Protein AF-A0A6B2XTB5-F1 (afdb_monomer)

Mean predicted aligned error: 9.26 Å

Foldseek 3Di:
DDPQ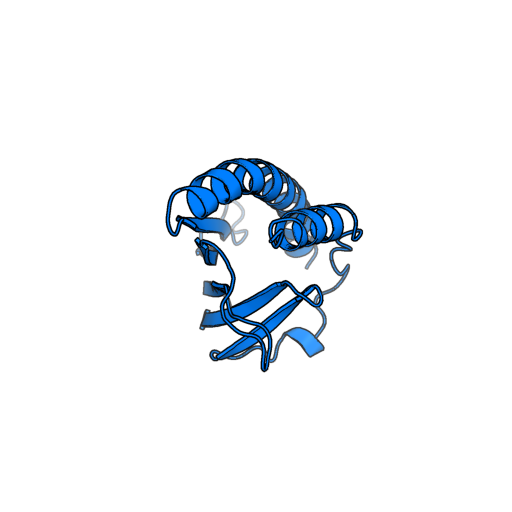VPLVVVLVCLVVPPPPDPPDDDPVCVPDDQQDWDPSDPQFIWGFNDDDPQAKTKTWTDGDPPGDPPQQKIKMKMWGKAWDPADPVRHTDIDIDIDMDIGGHPPSRVVSCVVNVVSVVVVVVVVVVVVVVSVVVD

Radius of gyration: 16.92 Å; Cα contacts (8 Å, |Δi|>4): 164; chains: 1; bounding box: 41×27×57 Å

Secondary structure (DSSP, 8-state):
----SHHHHHHHHHHHS-----SS--GGGTS--TT-EEEEETTEEEEEEEEETTTEEEEEEEPPTT-----SEEEEEEEEEEEEPPPTT---EEEEEEEEEEEE-HHHHHHHHHHHHHHHHHHHHHHHHHHHHHHTT-

Nearest PDB structures (foldseek):
  8ow1-assembly1_P  TM=4.950E-01  e=3.000E-01  Saccharomyces cerevisiae
  6yfe-assembly1_AB  TM=3.148E-01  e=5.911E-02  Beihai levi-like virus 19
  6yfl-assembly1_AA  TM=3.946E-01  e=1.271E+00  Leviviridae sp.
  6yft-assembly1_AA  TM=3.122E-01  e=4.572E-01  Wenzhou levi-like virus 1
  6yfl-assembly1_AB  TM=2.848E-01  e=4.572E-01  Leviviridae sp.

pLDDT: mean 74.67, std 16.77, range [31.69, 92.62]

Structure (mmCIF, N/CA/C/O backbone):
data_AF-A0A6B2XTB5-F1
#
_entry.id   AF-A0A6B2XTB5-F1
#
loop_
_atom_site.group_PDB
_atom_site.id
_atom_site.type_symbol
_atom_site.label_atom_id
_atom_site.label_alt_id
_atom_site.label_comp_id
_atom_site.label_asym_id
_atom_site.label_entity_id
_atom_site.label_seq_id
_atom_site.pdbx_PDB_ins_code
_atom_site.Cartn_x
_atom_site.Cartn_y
_atom_site.Cartn_z
_atom_site.occupancy
_atom_site.B_iso_or_equiv
_atom_site.auth_seq_id
_atom_site.auth_comp_id
_atom_site.auth_asym_id
_atom_site.auth_atom_id
_atom_site.pdbx_PDB_model_num
ATOM 1 N N . GLY A 1 1 ? 16.720 2.930 -29.490 1.00 37.62 1 GLY A N 1
ATOM 2 C CA . GLY A 1 1 ? 17.103 3.791 -28.355 1.00 37.62 1 GLY A CA 1
ATOM 3 C C . GLY A 1 1 ? 15.906 4.613 -27.923 1.00 37.62 1 GLY A C 1
ATOM 4 O O . GLY A 1 1 ? 15.138 4.979 -28.799 1.00 37.62 1 GLY A O 1
ATOM 5 N N . ARG A 1 2 ? 15.821 4.917 -26.615 1.00 36.62 2 ARG A N 1
ATOM 6 C CA . ARG A 1 2 ? 14.814 5.744 -25.902 1.00 36.62 2 ARG A CA 1
ATOM 7 C C . ARG A 1 2 ? 13.549 5.003 -25.431 1.00 36.62 2 ARG A C 1
ATOM 9 O O . ARG A 1 2 ? 12.517 5.054 -26.077 1.00 36.62 2 ARG A O 1
ATOM 16 N N . GLY A 1 3 ? 13.651 4.355 -24.267 1.00 31.69 3 GLY A N 1
ATOM 17 C CA . GLY A 1 3 ? 12.539 3.749 -23.513 1.00 31.69 3 GLY A CA 1
ATOM 18 C C . GLY A 1 3 ? 12.488 4.246 -22.062 1.00 31.69 3 GLY A C 1
ATOM 19 O O . GLY A 1 3 ? 12.349 3.446 -21.149 1.00 31.69 3 GLY A O 1
ATOM 20 N N . GLY A 1 4 ? 12.706 5.549 -21.849 1.00 35.41 4 GLY A N 1
ATOM 21 C CA . GLY A 1 4 ? 12.815 6.156 -20.513 1.00 35.41 4 GLY A CA 1
ATOM 22 C C . GLY A 1 4 ? 11.640 7.043 -20.087 1.00 35.41 4 GLY A C 1
ATOM 23 O O . GLY A 1 4 ? 11.701 7.598 -18.999 1.00 35.41 4 GLY A O 1
ATOM 24 N N . PHE A 1 5 ? 10.604 7.199 -20.921 1.00 39.47 5 PHE A N 1
ATOM 25 C CA . PHE A 1 5 ? 9.528 8.179 -20.687 1.00 39.47 5 PHE A CA 1
ATOM 26 C C . PHE A 1 5 ? 8.239 7.589 -20.094 1.00 39.47 5 PHE A C 1
ATOM 28 O O . PHE A 1 5 ? 7.542 8.280 -19.366 1.00 39.47 5 PHE A O 1
ATOM 35 N N . TYR A 1 6 ? 7.978 6.291 -20.270 1.00 45.62 6 TYR A N 1
ATOM 36 C CA . TYR A 1 6 ? 6.711 5.689 -19.831 1.00 45.62 6 TYR A CA 1
ATOM 37 C C . TYR A 1 6 ? 6.500 5.682 -18.305 1.00 45.62 6 TYR A C 1
ATOM 39 O O . TYR A 1 6 ? 5.369 5.781 -17.842 1.00 45.62 6 TYR A O 1
ATOM 47 N N . SER A 1 7 ? 7.569 5.582 -17.505 1.00 49.22 7 SER A N 1
ATOM 48 C CA . SER A 1 7 ? 7.444 5.510 -16.039 1.00 49.22 7 SER A CA 1
ATOM 49 C C . SER A 1 7 ? 7.155 6.862 -15.382 1.00 49.22 7 SER A C 1
ATOM 51 O O . SER A 1 7 ? 6.545 6.894 -14.317 1.00 49.22 7 SER A O 1
ATOM 53 N N . TYR A 1 8 ? 7.604 7.963 -15.994 1.00 47.38 8 TYR A N 1
ATOM 54 C CA . TYR A 1 8 ? 7.282 9.310 -15.518 1.00 47.38 8 TYR A CA 1
ATOM 55 C C . TYR A 1 8 ? 5.864 9.700 -15.925 1.00 47.38 8 TYR A C 1
ATOM 57 O O . TYR A 1 8 ? 5.139 10.201 -15.075 1.00 47.38 8 TYR A O 1
ATOM 65 N N . ASP A 1 9 ? 5.436 9.362 -17.145 1.00 52.50 9 ASP A N 1
ATOM 66 C CA . ASP A 1 9 ? 4.060 9.603 -17.598 1.00 52.50 9 ASP A CA 1
ATOM 67 C C . ASP A 1 9 ? 3.038 8.860 -16.722 1.00 52.50 9 ASP A C 1
ATOM 69 O O . ASP A 1 9 ? 2.000 9.413 -16.387 1.00 52.50 9 ASP A O 1
ATOM 73 N N . ALA A 1 10 ? 3.334 7.632 -16.274 1.00 55.03 10 ALA A N 1
ATOM 74 C CA . ALA A 1 10 ? 2.468 6.910 -15.336 1.00 55.03 10 ALA A CA 1
ATOM 75 C C . ALA A 1 10 ? 2.395 7.586 -13.953 1.00 55.03 10 ALA A C 1
ATOM 77 O O . ALA A 1 10 ? 1.336 7.593 -13.330 1.00 55.03 10 ALA A O 1
ATOM 78 N N . LEU A 1 11 ? 3.499 8.173 -13.474 1.00 53.34 11 LEU A N 1
ATOM 79 C CA . LEU A 1 11 ? 3.520 8.931 -12.221 1.00 53.34 11 LEU A CA 1
ATOM 80 C C . LEU A 1 11 ? 2.754 10.253 -12.363 1.00 53.34 11 LEU A C 1
ATOM 82 O O . LEU A 1 11 ? 1.961 10.589 -11.491 1.00 53.34 11 LEU A O 1
ATOM 86 N N . GLU A 1 12 ? 2.964 10.983 -13.460 1.00 52.56 12 GLU A N 1
ATOM 87 C CA . GLU A 1 12 ? 2.227 12.209 -13.776 1.00 52.56 12 GLU A CA 1
ATOM 88 C C . GLU A 1 12 ? 0.741 11.926 -13.983 1.00 52.56 12 GLU A C 1
ATOM 90 O O . GLU A 1 12 ? -0.084 12.684 -13.485 1.00 52.56 12 GLU A O 1
ATOM 95 N N . ASN A 1 13 ? 0.386 10.804 -14.613 1.00 52.44 13 ASN A N 1
ATOM 96 C CA . ASN A 1 13 ? -0.993 10.347 -14.708 1.00 52.44 13 ASN A CA 1
ATOM 97 C C . ASN A 1 13 ? -1.540 9.946 -13.340 1.00 52.44 13 ASN A C 1
ATOM 99 O O . ASN A 1 13 ? -2.660 10.304 -13.050 1.00 52.44 13 ASN A O 1
ATOM 103 N N . LEU A 1 14 ? -0.799 9.288 -12.448 1.00 51.41 14 LEU A N 1
ATOM 104 C CA . LEU A 1 14 ? -1.304 8.978 -11.100 1.00 51.41 14 LEU A CA 1
ATOM 105 C C . LEU A 1 14 ? -1.498 10.243 -10.237 1.00 51.41 14 LEU A C 1
ATOM 107 O O . LEU A 1 14 ? -2.397 10.300 -9.404 1.00 51.41 14 LEU A O 1
ATOM 111 N N . VAL A 1 15 ? -0.657 11.261 -10.440 1.00 49.41 15 VAL A N 1
ATOM 112 C CA . VAL A 1 15 ? -0.748 12.575 -9.778 1.00 49.41 15 VAL A CA 1
ATOM 113 C C . VAL A 1 15 ? -1.832 13.459 -10.413 1.00 49.41 15 VAL A C 1
ATOM 115 O O . VAL A 1 15 ? -2.432 14.282 -9.721 1.00 49.41 15 VAL A O 1
ATOM 118 N N . GLY A 1 16 ? -2.070 13.307 -11.719 1.00 43.81 16 GLY A N 1
ATOM 119 C CA . GLY A 1 16 ? -3.019 14.080 -12.528 1.00 43.81 16 GLY A CA 1
ATOM 120 C C . GLY A 1 16 ? -4.404 13.441 -12.676 1.00 43.81 16 GLY A C 1
ATOM 121 O O . GLY A 1 16 ? -5.381 14.149 -12.917 1.00 43.81 16 GLY A O 1
ATOM 122 N N . LEU A 1 17 ? -4.515 12.126 -12.485 1.00 44.34 17 LEU A N 1
ATOM 123 C CA . LEU A 1 17 ? -5.764 11.415 -12.259 1.00 44.34 17 LEU A CA 1
ATOM 124 C C . LEU A 1 17 ? -6.196 11.808 -10.857 1.00 44.34 17 LEU A C 1
ATOM 126 O O . LEU A 1 17 ? -5.685 11.287 -9.875 1.00 44.34 17 LEU A O 1
ATOM 130 N N . ASP A 1 18 ? -7.091 12.790 -10.803 1.00 40.88 18 ASP A N 1
ATOM 131 C CA . ASP A 1 18 ? -7.951 13.145 -9.679 1.00 40.88 18 ASP A CA 1
ATOM 132 C C . ASP A 1 18 ? -8.308 11.876 -8.887 1.00 40.88 18 ASP A C 1
ATOM 134 O O . ASP A 1 18 ? -9.271 11.189 -9.234 1.00 40.88 18 ASP A O 1
ATOM 138 N N . ILE A 1 19 ? -7.480 11.503 -7.893 1.00 44.72 19 ILE A N 1
ATOM 139 C CA . ILE A 1 19 ? -7.694 10.322 -7.053 1.00 44.72 19 ILE A CA 1
ATOM 140 C C . ILE A 1 19 ? -8.933 10.642 -6.235 1.00 44.72 19 ILE A C 1
ATOM 142 O O . ILE A 1 19 ? -8.872 11.156 -5.113 1.00 44.72 19 ILE A O 1
ATOM 146 N N . ARG A 1 20 ? -10.086 10.373 -6.838 1.00 40.00 20 ARG A N 1
ATOM 147 C CA . ARG A 1 20 ? -11.376 10.474 -6.196 1.00 40.00 20 ARG A CA 1
ATOM 148 C C . ARG A 1 20 ? -11.438 9.322 -5.230 1.00 40.00 20 ARG A C 1
ATOM 150 O O . ARG A 1 20 ? -11.716 8.185 -5.595 1.00 40.00 20 ARG A O 1
ATOM 157 N N . SER A 1 21 ? -11.114 9.635 -3.981 1.00 45.00 21 SER A N 1
ATOM 158 C CA . SER A 1 21 ? -11.470 8.764 -2.874 1.00 45.00 21 SER A CA 1
ATOM 159 C C . SER A 1 21 ? -12.958 8.454 -3.002 1.00 45.00 21 SER A C 1
ATOM 161 O O . SER A 1 21 ? -13.758 9.387 -3.027 1.00 45.00 21 SER A O 1
ATOM 163 N N . ALA A 1 22 ? -13.316 7.175 -3.112 1.00 42.91 22 ALA A N 1
ATOM 164 C CA . ALA A 1 22 ? -14.712 6.771 -3.083 1.00 42.91 22 ALA A CA 1
ATOM 165 C C . ALA A 1 22 ? -15.352 7.302 -1.789 1.00 42.91 22 ALA A C 1
ATOM 167 O O . ALA A 1 22 ? -14.776 7.193 -0.702 1.00 42.91 22 ALA A O 1
ATOM 168 N N . ASP A 1 23 ? -16.515 7.939 -1.914 1.00 44.84 23 ASP A N 1
ATOM 169 C CA . ASP A 1 23 ? -17.204 8.566 -0.782 1.00 44.84 23 ASP A CA 1
ATOM 170 C C . ASP A 1 23 ? -17.993 7.566 0.074 1.00 44.84 23 ASP A C 1
ATOM 172 O O . ASP A 1 23 ? -18.478 7.931 1.143 1.00 44.84 23 ASP A O 1
ATOM 176 N N . ALA A 1 24 ? -18.055 6.305 -0.356 1.00 45.75 24 ALA A N 1
ATOM 177 C CA . ALA A 1 24 ? -18.636 5.187 0.371 1.00 45.75 24 ALA A CA 1
ATOM 178 C C . ALA A 1 24 ? -17.781 3.926 0.181 1.00 45.75 24 ALA A C 1
ATOM 180 O O . ALA A 1 24 ? -17.087 3.784 -0.831 1.00 45.75 24 ALA A O 1
ATOM 181 N N . ILE A 1 25 ? -17.850 3.006 1.146 1.00 58.00 25 ILE A N 1
ATOM 182 C CA . ILE A 1 25 ? -17.345 1.643 0.969 1.00 58.00 25 ILE A CA 1
ATOM 183 C C . ILE A 1 25 ? -18.185 1.000 -0.135 1.00 58.00 25 ILE A C 1
ATOM 185 O O . ILE A 1 25 ? -19.385 0.800 0.034 1.00 58.00 25 ILE A O 1
ATOM 189 N N . GLU A 1 26 ? -17.580 0.708 -1.286 1.00 55.44 26 GLU A N 1
ATOM 190 C CA . GLU A 1 26 ? -18.317 0.015 -2.337 1.00 55.44 26 GLU A CA 1
ATOM 191 C C . GLU A 1 26 ? -18.220 -1.497 -2.143 1.00 55.44 26 GLU A C 1
ATOM 193 O O . GLU A 1 26 ? -17.126 -2.065 -2.174 1.00 55.44 26 GLU A O 1
ATOM 198 N N . GLU A 1 27 ? -19.377 -2.147 -2.003 1.00 53.25 27 GLU A N 1
ATOM 199 C CA . GLU A 1 27 ? -19.507 -3.600 -1.819 1.00 53.25 27 GLU A CA 1
ATOM 200 C C . GLU A 1 27 ? -18.777 -4.396 -2.909 1.00 53.25 27 GLU A C 1
ATOM 202 O O . GLU A 1 27 ? -18.171 -5.424 -2.629 1.00 53.25 27 GLU A O 1
ATOM 207 N N . ARG A 1 28 ? -18.724 -3.868 -4.140 1.00 48.66 28 ARG A N 1
ATOM 208 C CA . ARG A 1 28 ? -18.005 -4.491 -5.265 1.00 48.66 28 ARG A CA 1
ATOM 209 C C . ARG A 1 28 ? -16.497 -4.658 -5.044 1.00 48.66 28 ARG A C 1
ATOM 211 O O . ARG A 1 28 ? -15.880 -5.456 -5.736 1.00 48.66 28 ARG A O 1
ATOM 218 N N . TRP A 1 29 ? -15.907 -3.896 -4.122 1.00 63.47 29 TRP A N 1
ATOM 219 C CA . TRP A 1 29 ? -14.490 -3.990 -3.761 1.00 63.47 29 TRP A CA 1
ATOM 220 C C . TRP A 1 29 ? -14.265 -4.772 -2.457 1.00 63.47 29 TRP A C 1
ATOM 222 O O . TRP A 1 29 ? -13.126 -4.874 -2.008 1.00 63.47 29 TRP A O 1
ATOM 232 N N . GLN A 1 30 ? -15.328 -5.293 -1.828 1.00 68.12 30 GLN A N 1
ATOM 233 C CA . GLN A 1 30 ? -15.243 -6.039 -0.566 1.00 68.12 30 GLN A CA 1
ATOM 234 C C . GLN A 1 30 ? -14.914 -7.527 -0.760 1.00 68.12 30 GLN A C 1
ATOM 236 O O . GLN A 1 30 ? -14.367 -8.135 0.154 1.00 68.12 30 GLN A O 1
ATOM 241 N N . ASP A 1 31 ? -15.153 -8.089 -1.948 1.00 75.19 31 ASP A N 1
ATOM 242 C CA . ASP A 1 31 ? -14.815 -9.483 -2.296 1.00 75.19 31 ASP A CA 1
ATOM 243 C C . ASP A 1 31 ? -13.358 -9.653 -2.771 1.00 75.19 31 ASP A C 1
ATOM 245 O O . ASP A 1 31 ? -13.049 -10.504 -3.602 1.00 75.19 31 ASP A O 1
ATOM 249 N N . LEU A 1 32 ? -12.444 -8.826 -2.260 1.00 83.38 32 LEU A N 1
ATOM 250 C CA . LEU A 1 32 ? -11.027 -8.919 -2.594 1.00 83.38 32 LEU A CA 1
ATOM 251 C C . LEU A 1 32 ? -10.422 -10.196 -1.990 1.00 83.38 32 LEU A C 1
ATOM 253 O O . LEU A 1 32 ? -10.635 -10.493 -0.815 1.00 83.38 32 LEU A O 1
ATOM 257 N N . ALA A 1 33 ? -9.624 -10.923 -2.766 1.00 86.44 33 ALA A N 1
ATOM 258 C CA . ALA A 1 33 ? -8.929 -12.131 -2.340 1.00 86.44 33 ALA A CA 1
ATOM 259 C C . ALA A 1 33 ? -7.416 -12.054 -2.591 1.00 86.44 33 ALA A C 1
ATOM 261 O O . ALA A 1 33 ? -6.910 -11.271 -3.396 1.00 86.44 33 ALA A O 1
ATOM 262 N N . VAL A 1 34 ? -6.660 -12.902 -1.887 1.00 89.75 34 VAL A N 1
ATOM 263 C CA . VAL A 1 34 ? -5.224 -13.069 -2.150 1.00 89.75 34 VAL A CA 1
ATOM 264 C C . VAL A 1 34 ? -5.024 -13.586 -3.574 1.00 89.75 34 VAL A C 1
ATOM 266 O O . VAL A 1 34 ? -5.600 -14.599 -3.960 1.00 89.75 34 VAL A O 1
ATOM 269 N N . GLY A 1 35 ? -4.159 -12.910 -4.330 1.00 86.88 35 GLY A N 1
ATOM 270 C CA . GLY A 1 35 ? -3.900 -13.178 -5.742 1.00 86.88 35 GLY A CA 1
ATOM 271 C C . GLY A 1 35 ? -4.615 -12.229 -6.704 1.00 86.88 35 GLY A C 1
ATOM 272 O O . GLY A 1 35 ? -4.194 -12.159 -7.860 1.00 86.88 35 GLY A O 1
ATOM 273 N N . ASP A 1 36 ? -5.611 -11.473 -6.238 1.00 87.38 36 ASP A N 1
ATOM 274 C CA . ASP A 1 36 ? -6.353 -10.537 -7.082 1.00 87.38 36 ASP A CA 1
ATOM 275 C C . ASP A 1 36 ? -5.514 -9.329 -7.494 1.00 87.38 36 ASP A C 1
ATOM 277 O O . ASP A 1 36 ? -4.591 -8.905 -6.790 1.00 87.38 36 ASP A O 1
ATOM 281 N N . ASP A 1 37 ? -5.869 -8.754 -8.641 1.00 86.31 37 ASP A N 1
ATOM 282 C CA . ASP A 1 37 ? -5.245 -7.554 -9.182 1.00 86.31 37 ASP A CA 1
ATOM 283 C C . ASP A 1 37 ? -6.071 -6.307 -8.848 1.00 86.31 37 ASP A C 1
ATOM 285 O O . ASP A 1 37 ? -7.245 -6.181 -9.190 1.00 86.31 37 ASP A O 1
ATOM 289 N N . VAL A 1 38 ? -5.413 -5.349 -8.207 1.00 80.62 38 VAL A N 1
ATOM 290 C CA . VAL A 1 38 ? -5.904 -4.009 -7.907 1.00 80.62 38 VAL A CA 1
ATOM 291 C C . VAL A 1 38 ? -5.284 -3.043 -8.911 1.00 80.62 38 VAL A C 1
ATOM 293 O O . VAL A 1 38 ? -4.074 -2.807 -8.922 1.00 80.62 38 VAL A O 1
ATOM 296 N N . HIS A 1 39 ? -6.125 -2.473 -9.765 1.00 75.94 39 HIS A N 1
ATOM 297 C CA . HIS A 1 39 ? -5.711 -1.528 -10.794 1.00 75.94 39 HIS A CA 1
ATOM 298 C C . HIS A 1 39 ? -5.776 -0.100 -10.243 1.00 75.94 39 HIS A C 1
ATOM 300 O O . HIS A 1 39 ? -6.860 0.431 -10.022 1.00 75.94 39 HIS A O 1
ATOM 306 N N . LEU A 1 40 ? -4.617 0.526 -10.021 1.00 66.88 40 LEU A N 1
ATOM 307 C CA . LEU A 1 40 ? -4.538 1.954 -9.682 1.00 66.88 40 LEU A CA 1
ATOM 308 C C . LEU A 1 40 ? -4.637 2.835 -10.936 1.00 66.88 40 LEU A C 1
ATOM 310 O O . LEU A 1 40 ? -5.169 3.938 -10.881 1.00 66.88 40 LEU A O 1
ATOM 314 N N . ALA A 1 41 ? -4.114 2.330 -12.054 1.00 64.12 41 ALA A N 1
ATOM 315 C CA . ALA A 1 41 ? -4.206 2.889 -13.401 1.00 64.12 41 ALA A CA 1
ATOM 316 C C . ALA A 1 41 ? -3.978 1.761 -14.428 1.00 64.12 41 ALA A C 1
ATOM 318 O O . ALA A 1 41 ? -3.547 0.665 -14.053 1.00 64.12 41 ALA A O 1
ATOM 319 N N . ASP A 1 42 ? -4.200 2.025 -15.718 1.00 56.78 42 ASP A N 1
ATOM 320 C CA . ASP A 1 42 ? -4.025 1.043 -16.807 1.00 56.78 42 ASP A CA 1
ATOM 321 C C . ASP A 1 42 ? -2.609 0.423 -16.858 1.00 56.78 42 ASP A C 1
ATOM 323 O O . ASP A 1 42 ? -2.409 -0.717 -17.306 1.00 56.78 42 ASP A O 1
ATOM 327 N N . GLU A 1 43 ? -1.600 1.153 -16.379 1.00 59.44 43 GLU A N 1
ATOM 328 C CA . GLU A 1 43 ? -0.212 0.694 -16.274 1.00 59.44 43 GLU A CA 1
ATOM 329 C C . GLU A 1 43 ? 0.246 0.361 -14.847 1.00 59.44 43 GLU A C 1
ATOM 331 O O . GLU A 1 43 ? 1.333 -0.197 -14.681 1.00 59.44 43 GLU A O 1
ATOM 336 N N . ALA A 1 44 ? -0.559 0.656 -13.823 1.00 68.00 44 ALA A N 1
ATOM 337 C CA . ALA A 1 44 ? -0.202 0.479 -12.417 1.00 68.00 44 ALA A CA 1
ATOM 338 C C . ALA A 1 44 ? -1.084 -0.594 -11.768 1.00 68.00 44 ALA A C 1
ATOM 340 O O . ALA A 1 44 ? -2.117 -0.299 -11.165 1.00 68.00 44 ALA A O 1
ATOM 341 N N . VAL A 1 45 ? -0.651 -1.849 -11.898 1.00 78.81 45 VAL A N 1
ATOM 342 C CA . VAL A 1 45 ? -1.326 -3.011 -11.310 1.00 78.81 45 VAL A CA 1
ATOM 343 C C . VAL A 1 45 ? -0.594 -3.451 -10.049 1.00 78.81 45 VAL A C 1
ATOM 345 O O . VAL A 1 45 ? 0.629 -3.624 -10.035 1.00 78.81 45 VAL A O 1
ATOM 348 N N . LEU A 1 46 ? -1.354 -3.638 -8.977 1.00 84.56 46 LEU A N 1
ATOM 349 C CA . LEU A 1 46 ? -0.880 -4.194 -7.724 1.00 84.56 46 LEU A CA 1
ATOM 350 C C . LEU A 1 46 ? -1.576 -5.521 -7.462 1.00 84.56 46 LEU A C 1
ATOM 352 O O . LEU A 1 46 ? -2.792 -5.592 -7.541 1.00 84.56 46 LEU A O 1
ATOM 356 N N . ARG A 1 47 ? -0.831 -6.558 -7.097 1.00 88.31 47 ARG A N 1
ATOM 357 C CA . ARG A 1 47 ? -1.410 -7.848 -6.721 1.00 88.31 47 ARG A CA 1
ATOM 358 C C . ARG A 1 47 ? -1.542 -7.970 -5.214 1.00 88.31 47 ARG A C 1
ATOM 360 O O . ARG A 1 47 ? -0.598 -7.644 -4.490 1.00 88.31 47 ARG A O 1
ATOM 367 N N . VAL A 1 48 ? -2.669 -8.493 -4.744 1.00 90.19 48 VAL A N 1
ATOM 368 C CA . VAL A 1 48 ? -2.879 -8.838 -3.337 1.00 90.19 48 VAL A CA 1
ATOM 369 C C . VAL A 1 48 ? -1.973 -10.003 -2.967 1.00 90.19 48 VAL A C 1
ATOM 371 O O . VAL A 1 48 ? -2.136 -11.119 -3.454 1.00 90.19 48 VAL A O 1
ATOM 374 N N . ALA A 1 49 ? -0.998 -9.741 -2.105 1.00 91.00 49 ALA A N 1
ATOM 375 C CA . ALA A 1 49 ? -0.094 -10.756 -1.581 1.00 91.00 49 ALA A CA 1
ATOM 376 C C . ALA A 1 49 ? -0.564 -11.316 -0.238 1.00 91.00 49 ALA A C 1
ATOM 378 O O . ALA A 1 49 ? -0.353 -12.493 0.036 1.00 91.00 49 ALA A O 1
ATOM 379 N N . GLU A 1 50 ? -1.202 -10.484 0.582 1.00 91.94 50 GLU A N 1
ATOM 380 C CA . GLU A 1 50 ? -1.750 -10.876 1.878 1.00 91.94 50 GLU A CA 1
ATOM 381 C C . GLU A 1 50 ? -3.004 -10.051 2.156 1.00 91.94 50 GLU A C 1
ATOM 383 O O . GLU A 1 50 ? -3.035 -8.850 1.875 1.00 91.94 50 GLU A O 1
ATOM 388 N N . LEU A 1 51 ? -4.036 -10.687 2.698 1.00 91.75 51 LEU A N 1
ATOM 389 C CA . LEU A 1 51 ? -5.271 -10.026 3.086 1.00 91.75 51 LEU A CA 1
ATOM 390 C C . LEU A 1 51 ? -5.871 -10.751 4.287 1.00 91.75 51 LEU A C 1
ATOM 392 O O . LEU A 1 51 ? -6.203 -11.931 4.209 1.00 91.75 51 LEU A O 1
ATOM 396 N N . GLU A 1 52 ? -6.058 -10.007 5.369 1.00 91.19 52 GLU A N 1
ATOM 397 C CA . GLU A 1 52 ? -6.820 -10.422 6.536 1.00 91.19 52 GLU A CA 1
ATOM 398 C C . GLU A 1 52 ? -7.788 -9.287 6.908 1.00 91.19 52 GLU A C 1
ATOM 400 O O . GLU A 1 52 ? -7.347 -8.216 7.353 1.00 91.19 52 GLU A O 1
ATOM 405 N N . PRO A 1 53 ? -9.106 -9.487 6.721 1.00 86.25 53 PRO A N 1
ATOM 406 C CA . PRO A 1 53 ? -10.113 -8.478 7.029 1.00 86.25 53 PRO A CA 1
ATOM 407 C C . PRO A 1 53 ? -9.975 -7.927 8.455 1.00 86.25 53 PRO A C 1
ATOM 409 O O . PRO A 1 53 ? -9.816 -8.673 9.419 1.00 86.25 53 PRO A O 1
ATOM 412 N N . GLY A 1 54 ? -10.008 -6.599 8.593 1.00 84.06 54 GLY A N 1
ATOM 413 C CA . GLY A 1 54 ? -9.856 -5.906 9.881 1.00 84.06 54 GLY A CA 1
ATOM 414 C C . GLY A 1 54 ? -8.435 -5.889 10.467 1.00 84.06 54 GLY A C 1
ATOM 415 O O . GLY A 1 54 ? -8.222 -5.265 11.505 1.00 84.06 54 GLY A O 1
ATOM 416 N N . SER A 1 55 ? -7.462 -6.524 9.807 1.00 89.00 55 SER A N 1
ATOM 417 C CA . SER A 1 55 ? -6.080 -6.660 10.282 1.00 89.00 55 SER A CA 1
ATOM 418 C C . SER A 1 55 ? -5.093 -6.037 9.298 1.00 89.00 55 SER A C 1
ATOM 420 O O . SER A 1 55 ? -4.424 -5.055 9.637 1.00 89.00 55 SER A O 1
ATOM 422 N N . HIS A 1 56 ? -5.008 -6.540 8.065 1.00 91.31 56 HIS A N 1
ATOM 423 C CA . HIS A 1 56 ? -4.040 -6.037 7.094 1.00 91.31 56 HIS A CA 1
ATOM 424 C C . HIS A 1 56 ? -4.384 -6.360 5.638 1.00 91.31 56 HIS A C 1
ATOM 426 O O . HIS A 1 56 ? -5.059 -7.335 5.327 1.00 91.31 56 HIS A O 1
ATOM 432 N N . LEU A 1 57 ? -3.847 -5.539 4.741 1.00 91.75 57 LEU A N 1
ATOM 433 C CA . LEU A 1 57 ? -3.816 -5.741 3.298 1.00 91.75 57 LEU A CA 1
ATOM 434 C C . LEU A 1 57 ? -2.402 -5.423 2.808 1.00 91.75 57 LEU A C 1
ATOM 436 O O . LEU A 1 57 ? -1.889 -4.327 3.046 1.00 91.75 57 LEU A O 1
ATOM 440 N N . VAL A 1 58 ? -1.770 -6.369 2.121 1.00 92.12 58 VAL A N 1
ATOM 441 C CA . VAL A 1 58 ? -0.442 -6.218 1.525 1.00 92.12 58 VAL A CA 1
ATOM 442 C C . VAL A 1 58 ? -0.542 -6.405 0.023 1.00 92.12 58 VAL A C 1
ATOM 444 O O . VAL A 1 58 ? -0.980 -7.440 -0.475 1.00 92.12 58 VAL A O 1
ATOM 447 N N . LEU A 1 59 ? -0.076 -5.394 -0.692 1.00 90.75 59 LEU A N 1
ATOM 448 C CA . LEU A 1 59 ? -0.042 -5.325 -2.138 1.00 90.75 59 LEU A CA 1
ATOM 449 C C . LEU A 1 59 ? 1.407 -5.368 -2.629 1.00 90.75 59 LEU A C 1
ATOM 451 O O . LEU A 1 59 ? 2.304 -4.772 -2.022 1.00 90.75 59 LEU A O 1
ATOM 455 N N . LEU A 1 60 ? 1.636 -6.043 -3.749 1.00 88.75 60 LEU A N 1
ATOM 456 C CA . LEU A 1 60 ? 2.918 -6.080 -4.446 1.00 88.75 60 LEU A CA 1
ATOM 457 C C . LEU A 1 60 ? 2.775 -5.483 -5.839 1.00 88.75 60 LEU A C 1
ATOM 459 O O . LEU A 1 60 ? 1.783 -5.723 -6.519 1.00 88.75 60 LEU A O 1
ATOM 463 N N . GLY A 1 61 ? 3.792 -4.746 -6.282 1.00 84.62 61 GLY A N 1
ATOM 464 C CA . GLY A 1 61 ? 3.885 -4.324 -7.676 1.00 84.62 61 GLY A CA 1
ATOM 465 C C . GLY A 1 61 ? 3.892 -5.547 -8.587 1.00 84.62 61 GLY A C 1
ATOM 466 O O . GLY A 1 61 ? 4.768 -6.405 -8.451 1.00 84.62 61 GLY A O 1
ATOM 467 N N . ALA A 1 62 ? 2.920 -5.625 -9.492 1.00 73.38 62 ALA A N 1
ATOM 468 C CA . ALA A 1 62 ? 2.799 -6.705 -10.455 1.00 73.38 62 ALA A CA 1
ATOM 469 C C . ALA A 1 62 ? 2.851 -6.140 -11.881 1.00 73.38 62 ALA A C 1
ATOM 471 O O . ALA A 1 62 ? 2.369 -5.031 -12.129 1.00 73.38 62 ALA A O 1
ATOM 472 N N . PRO A 1 63 ? 3.426 -6.876 -12.848 1.00 68.12 63 PRO A N 1
ATOM 473 C CA . PRO A 1 63 ? 3.194 -6.549 -14.243 1.00 68.12 63 PRO A CA 1
ATOM 474 C C . PRO A 1 63 ? 1.697 -6.671 -14.538 1.00 68.12 63 PRO A C 1
ATOM 476 O O . PRO A 1 63 ? 1.052 -7.627 -14.103 1.00 68.12 63 PRO A O 1
ATOM 479 N N . GLY A 1 64 ? 1.152 -5.725 -15.303 1.00 63.03 64 GLY A N 1
ATOM 480 C CA . GLY A 1 64 ? -0.215 -5.857 -15.799 1.00 63.03 64 GLY A CA 1
ATOM 481 C C . GLY A 1 64 ? -0.389 -7.135 -16.639 1.00 63.03 64 GLY A C 1
ATOM 482 O O . GLY A 1 64 ? 0.597 -7.653 -17.177 1.00 63.03 64 GLY A O 1
ATOM 483 N N . PRO A 1 65 ? -1.619 -7.656 -16.789 1.00 61.06 65 PRO A N 1
ATOM 484 C CA . PRO A 1 65 ? -1.876 -8.895 -17.522 1.00 61.06 65 PRO A CA 1
ATOM 485 C C . PRO A 1 65 ? -1.241 -8.893 -18.921 1.00 61.06 65 PRO A C 1
ATOM 487 O O . PRO A 1 65 ? -1.462 -7.982 -19.718 1.00 61.06 65 PRO A O 1
ATOM 490 N N . GLY A 1 66 ? -0.418 -9.905 -19.215 1.00 63.53 66 GLY A N 1
ATOM 491 C CA . GLY A 1 66 ? 0.264 -10.050 -20.507 1.00 63.53 66 GLY A CA 1
ATOM 492 C C . GLY A 1 66 ? 1.400 -9.053 -20.778 1.00 63.53 66 GLY A C 1
ATOM 493 O O . GLY A 1 66 ? 1.989 -9.097 -21.858 1.00 63.53 66 GLY A O 1
ATOM 494 N N . LYS A 1 67 ? 1.739 -8.171 -19.827 1.00 66.56 67 LYS A N 1
ATOM 495 C CA . LYS A 1 67 ? 2.859 -7.231 -19.951 1.00 66.56 67 LYS A CA 1
ATOM 496 C C . LYS A 1 67 ? 4.127 -7.815 -19.306 1.00 66.56 67 LYS A C 1
ATOM 498 O O . LYS A 1 67 ? 4.043 -8.491 -18.281 1.00 66.56 67 LYS A O 1
ATOM 503 N N . PRO A 1 68 ? 5.318 -7.579 -19.883 1.00 65.75 68 PRO A N 1
ATOM 504 C CA . PRO A 1 68 ? 6.570 -7.917 -19.220 1.00 65.75 68 PRO A CA 1
ATOM 505 C C . PRO A 1 68 ? 6.757 -7.064 -17.960 1.00 65.75 68 PRO A C 1
ATOM 507 O O . PRO A 1 68 ? 6.333 -5.911 -17.901 1.00 65.75 68 PRO A O 1
ATOM 510 N N . ASP A 1 69 ? 7.427 -7.628 -16.960 1.00 71.19 69 ASP A N 1
ATOM 511 C CA . ASP A 1 69 ? 7.820 -6.910 -15.751 1.00 71.19 69 ASP A CA 1
ATOM 512 C C . ASP A 1 69 ? 8.972 -5.948 -16.064 1.00 71.19 69 ASP A C 1
ATOM 514 O O . ASP A 1 69 ? 10.151 -6.302 -16.028 1.00 71.19 69 ASP A O 1
ATOM 518 N N . THR A 1 70 ? 8.600 -4.733 -16.461 1.00 69.81 70 THR A N 1
ATOM 519 C CA . THR A 1 70 ? 9.525 -3.664 -16.850 1.00 69.81 70 THR A CA 1
ATOM 520 C C . THR A 1 70 ? 9.703 -2.614 -15.763 1.00 69.81 70 THR A C 1
ATOM 522 O O . THR A 1 70 ? 10.367 -1.605 -16.008 1.00 69.81 70 THR A O 1
ATOM 525 N N . MET A 1 71 ? 9.110 -2.801 -14.577 1.00 74.31 71 MET A N 1
ATOM 526 C CA . MET A 1 71 ? 9.313 -1.849 -13.490 1.00 74.31 71 MET A CA 1
ATOM 527 C C . MET A 1 71 ? 10.784 -1.890 -13.062 1.00 74.31 71 MET A C 1
ATOM 529 O O . MET A 1 71 ? 11.302 -2.955 -12.719 1.00 74.31 71 MET A O 1
ATOM 533 N N . PRO A 1 72 ? 11.480 -0.741 -13.019 1.00 81.81 72 PRO A N 1
ATOM 534 C CA . PRO A 1 72 ? 12.886 -0.705 -12.640 1.00 81.81 72 PRO A CA 1
ATOM 535 C C . PRO A 1 72 ? 13.073 -0.825 -11.115 1.00 81.81 72 PRO A C 1
ATOM 537 O O . PRO A 1 72 ? 14.155 -0.574 -10.595 1.00 81.81 72 PRO A O 1
ATOM 540 N N . PHE A 1 73 ? 12.029 -1.190 -10.370 1.00 83.44 73 PHE A N 1
ATOM 541 C CA . PHE A 1 73 ? 12.051 -1.445 -8.935 1.00 83.44 73 PHE A CA 1
ATOM 542 C C . PHE A 1 73 ? 10.992 -2.488 -8.565 1.00 83.44 73 PHE A C 1
ATOM 544 O O . PHE A 1 73 ? 10.003 -2.668 -9.273 1.00 83.44 73 PHE A O 1
ATOM 551 N N . ARG A 1 74 ? 11.178 -3.167 -7.430 1.00 87.44 74 ARG A N 1
ATOM 552 C CA . ARG A 1 74 ? 10.094 -3.892 -6.755 1.00 87.44 74 ARG A CA 1
ATOM 553 C C . ARG A 1 74 ? 9.406 -2.959 -5.780 1.00 87.44 74 ARG A C 1
ATOM 555 O O . ARG A 1 74 ? 10.067 -2.150 -5.130 1.00 87.44 74 ARG A O 1
ATOM 562 N N . PHE A 1 75 ? 8.098 -3.103 -5.667 1.00 87.81 75 PHE A N 1
ATOM 563 C CA . PHE A 1 75 ? 7.268 -2.277 -4.808 1.00 87.81 75 PHE A CA 1
ATOM 564 C C . PHE A 1 75 ? 6.408 -3.154 -3.909 1.00 87.81 75 PHE A C 1
ATOM 566 O O . PHE A 1 75 ? 5.871 -4.165 -4.365 1.00 87.81 75 PHE A O 1
ATOM 573 N N . SER A 1 76 ? 6.272 -2.763 -2.645 1.00 90.00 76 SER A N 1
ATOM 574 C CA . SER A 1 76 ? 5.223 -3.278 -1.774 1.00 90.00 76 SER A CA 1
ATOM 575 C C . SER A 1 76 ? 4.515 -2.154 -1.037 1.00 90.00 76 SER A C 1
ATOM 577 O O . SER A 1 76 ? 5.142 -1.175 -0.622 1.00 90.00 76 SER A O 1
ATOM 579 N N . TRP A 1 77 ? 3.210 -2.323 -0.847 1.00 91.44 77 TRP A N 1
ATOM 580 C CA . TRP A 1 77 ? 2.354 -1.383 -0.141 1.00 91.44 77 TRP A CA 1
ATOM 581 C C . TRP A 1 77 ? 1.505 -2.130 0.876 1.00 91.44 77 TRP A C 1
ATOM 583 O O . TRP A 1 77 ? 0.732 -3.009 0.517 1.00 91.44 77 TRP A O 1
ATOM 593 N N . ALA A 1 78 ? 1.682 -1.814 2.153 1.00 91.69 78 ALA A N 1
ATOM 594 C CA . ALA A 1 78 ? 0.975 -2.469 3.241 1.00 91.69 78 ALA A CA 1
ATOM 595 C C . ALA A 1 78 ? 0.087 -1.475 3.986 1.00 91.69 78 ALA A C 1
ATOM 597 O O . ALA A 1 78 ? 0.552 -0.406 4.387 1.00 91.69 78 ALA A O 1
ATOM 598 N N . PHE A 1 79 ? -1.153 -1.882 4.228 1.00 90.88 79 PHE A N 1
ATOM 599 C CA . PHE A 1 79 ? -2.131 -1.231 5.085 1.00 90.88 79 PHE A CA 1
ATOM 600 C C . PHE A 1 79 ? -2.366 -2.145 6.279 1.00 90.88 79 PHE A C 1
ATOM 602 O O . PHE A 1 79 ? -2.785 -3.283 6.105 1.00 90.88 79 PHE A O 1
ATOM 609 N N . VAL A 1 80 ? -2.065 -1.683 7.488 1.00 92.56 80 VAL A N 1
ATOM 610 C CA . VAL A 1 80 ? -2.176 -2.498 8.703 1.00 92.56 80 VAL A CA 1
ATOM 611 C C . VAL A 1 80 ? -2.988 -1.743 9.737 1.00 92.56 80 VAL A C 1
ATOM 613 O O . VAL A 1 80 ? -2.601 -0.655 10.163 1.00 92.56 80 VAL A O 1
ATOM 616 N N . VAL A 1 81 ? -4.093 -2.334 10.171 1.00 91.69 81 VAL A N 1
ATOM 617 C CA . VAL A 1 81 ? -4.928 -1.823 11.250 1.00 91.69 81 VAL A CA 1
ATOM 618 C C . VAL A 1 81 ? -4.487 -2.486 12.546 1.00 91.69 81 VAL A C 1
ATOM 620 O O . VAL A 1 81 ? -4.439 -3.704 12.681 1.00 91.69 81 VAL A O 1
ATOM 623 N N . ARG A 1 82 ? -4.115 -1.668 13.527 1.00 92.62 82 ARG A N 1
ATOM 624 C CA . ARG A 1 82 ? -3.732 -2.130 14.859 1.00 92.62 82 ARG A CA 1
ATOM 625 C C . ARG A 1 82 ? -4.786 -1.685 15.861 1.00 92.62 82 ARG A C 1
ATOM 627 O O . ARG A 1 82 ? -5.012 -0.477 15.958 1.00 92.62 82 ARG A O 1
ATOM 634 N N . PRO A 1 83 ? -5.392 -2.599 16.634 1.00 90.38 83 PRO A N 1
ATOM 635 C CA . PRO A 1 83 ? -6.251 -2.192 17.732 1.00 90.38 83 PRO A CA 1
ATOM 636 C C . PRO A 1 83 ? -5.418 -1.429 18.766 1.00 90.38 83 PRO A C 1
ATOM 638 O O . PRO A 1 83 ? -4.272 -1.785 19.059 1.00 90.38 83 PRO A O 1
ATOM 641 N N . LEU A 1 84 ? -5.988 -0.352 19.294 1.00 90.50 84 LEU A N 1
ATOM 642 C CA . LEU A 1 84 ? -5.452 0.389 20.426 1.00 90.50 84 LEU A CA 1
ATOM 643 C C . LEU A 1 84 ? -6.330 0.120 21.653 1.00 90.50 84 LEU A C 1
ATOM 645 O O . LEU A 1 84 ? -7.508 -0.207 21.497 1.00 90.50 84 LEU A O 1
ATOM 649 N N . PRO A 1 85 ? -5.795 0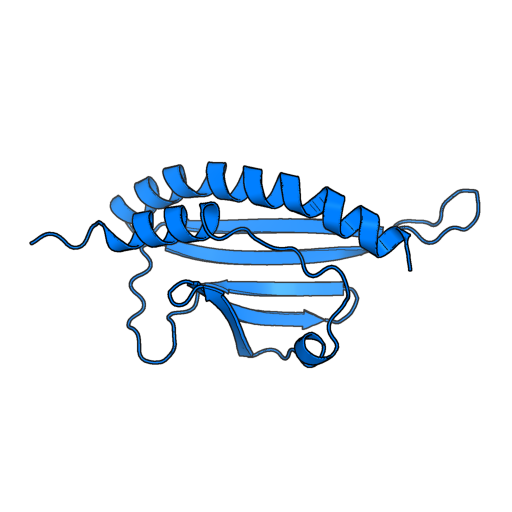.290 22.875 1.00 89.56 85 PRO A N 1
ATOM 650 C CA . PRO A 1 85 ? -6.629 0.280 24.068 1.00 89.56 85 PRO A CA 1
ATOM 651 C C . PRO A 1 85 ? -7.803 1.262 23.905 1.00 89.56 85 PRO A C 1
ATOM 653 O O . PRO A 1 85 ? -7.578 2.367 23.382 1.00 89.56 85 PRO A O 1
ATOM 656 N N . PRO A 1 86 ? -9.022 0.905 24.350 1.00 89.25 86 PRO A N 1
ATOM 657 C CA . PRO A 1 86 ? -10.169 1.807 24.315 1.00 89.25 86 PRO A CA 1
ATOM 658 C C . PRO A 1 86 ? -9.858 3.157 24.970 1.00 89.25 86 PRO A C 1
ATOM 660 O O . PRO A 1 86 ? -8.926 3.273 25.775 1.00 89.25 86 PRO A O 1
ATOM 663 N N . GLY A 1 87 ? -10.585 4.198 24.571 1.00 85.81 87 GLY A N 1
ATOM 664 C CA . GLY A 1 87 ? -10.532 5.491 25.253 1.00 85.81 87 GLY A CA 1
ATOM 665 C C . GLY A 1 87 ? -11.031 5.395 26.697 1.00 85.81 87 GLY A C 1
ATOM 666 O O . GLY A 1 87 ? -11.591 4.379 27.108 1.00 85.81 87 GLY A O 1
ATOM 667 N N . GLU A 1 88 ? -10.831 6.456 27.480 1.00 87.00 88 GLU A N 1
ATOM 668 C CA . GLU A 1 88 ? -11.382 6.544 28.845 1.00 87.00 88 GLU A CA 1
ATOM 669 C C . GLU A 1 88 ? -12.921 6.483 28.854 1.00 87.00 88 GLU A C 1
ATOM 671 O O . GLU A 1 88 ? -13.531 6.067 29.833 1.00 87.00 88 GLU A O 1
ATOM 676 N N . ASP A 1 89 ? -13.534 6.841 27.730 1.00 89.38 89 ASP A N 1
ATOM 677 C CA . ASP A 1 89 ? -14.959 6.766 27.409 1.00 89.38 89 ASP A CA 1
ATOM 678 C C . ASP A 1 89 ? -15.415 5.379 26.910 1.00 89.38 89 ASP A C 1
ATOM 680 O O . ASP A 1 89 ? -16.592 5.183 26.617 1.00 89.38 89 ASP A O 1
ATOM 684 N N . GLY A 1 90 ? -14.501 4.409 26.801 1.00 85.62 90 GLY A N 1
ATOM 685 C CA . GLY A 1 90 ? -14.781 3.080 26.257 1.00 85.62 90 GLY A CA 1
ATOM 686 C C . GLY A 1 90 ? -14.849 3.027 24.728 1.00 85.62 90 GLY A C 1
ATOM 687 O O . GLY A 1 90 ? -15.105 1.955 24.177 1.00 85.62 90 GLY A O 1
ATOM 688 N N . THR A 1 91 ? -14.577 4.133 24.028 1.00 86.56 91 THR A N 1
ATOM 689 C CA . THR A 1 91 ? -14.635 4.182 22.564 1.00 86.56 91 THR A CA 1
ATOM 690 C C . THR A 1 91 ? -13.555 3.272 21.963 1.00 86.56 91 THR A C 1
ATOM 692 O O . THR A 1 91 ? -12.382 3.374 22.357 1.00 86.56 91 THR A O 1
ATOM 695 N N . PRO A 1 92 ? -13.901 2.370 21.020 1.00 85.88 92 PRO A N 1
ATOM 696 C CA . PRO A 1 92 ? -12.918 1.543 20.336 1.00 85.88 92 PRO A CA 1
ATOM 697 C C . PRO A 1 92 ? -11.963 2.431 19.539 1.00 85.88 92 PRO A C 1
ATOM 699 O O . PRO A 1 92 ? -12.369 3.357 18.842 1.00 85.88 92 PRO A O 1
ATOM 702 N N . ARG A 1 93 ? -10.663 2.153 19.647 1.00 88.12 93 ARG A N 1
ATOM 703 C CA . ARG A 1 93 ? -9.624 2.904 18.941 1.00 88.12 93 ARG A CA 1
ATOM 704 C C . ARG A 1 93 ? -8.781 1.966 18.106 1.00 88.12 93 ARG A C 1
ATOM 706 O O . ARG A 1 93 ? -8.458 0.854 18.520 1.00 88.12 93 ARG A O 1
ATOM 713 N N . SER A 1 94 ? -8.354 2.449 16.952 1.00 89.69 94 SER A N 1
ATOM 714 C CA . SER A 1 94 ? -7.428 1.738 16.083 1.00 89.69 94 SER A CA 1
ATOM 715 C C . SER A 1 94 ? -6.392 2.700 15.511 1.00 89.69 94 SER A C 1
ATOM 717 O O . SER A 1 94 ? -6.528 3.924 15.560 1.00 89.69 94 SER A O 1
ATOM 719 N N . ARG A 1 95 ? -5.294 2.138 15.016 1.00 90.94 95 ARG A N 1
ATOM 720 C CA . ARG A 1 95 ? -4.247 2.858 14.301 1.00 90.94 95 ARG A CA 1
ATOM 721 C C . ARG A 1 95 ? -4.059 2.205 12.948 1.00 90.94 95 ARG A C 1
ATOM 723 O O . ARG A 1 95 ? -3.650 1.049 12.887 1.00 90.94 95 ARG A O 1
ATOM 730 N N . LEU A 1 96 ? -4.288 2.968 11.888 1.00 89.12 96 LEU A N 1
ATOM 731 C CA . LEU A 1 96 ? -3.906 2.575 10.541 1.00 89.12 96 LEU A CA 1
ATOM 732 C C . LEU A 1 96 ? -2.432 2.929 10.305 1.00 89.12 96 LEU A C 1
ATOM 734 O O . LEU A 1 96 ? -2.014 4.072 10.487 1.00 89.12 96 LEU A O 1
ATOM 738 N N . LEU A 1 97 ? -1.646 1.938 9.904 1.00 90.88 97 LEU A N 1
ATOM 739 C CA . LEU A 1 97 ? -0.264 2.079 9.472 1.00 90.88 97 LEU A CA 1
ATOM 740 C C . LEU A 1 97 ? -0.206 1.818 7.970 1.00 90.88 97 LEU A C 1
ATOM 742 O O . LEU A 1 97 ? -0.594 0.744 7.519 1.00 90.88 97 LEU A O 1
ATOM 746 N N . VAL A 1 98 ? 0.313 2.782 7.214 1.00 89.25 98 VAL A N 1
ATOM 747 C CA . VAL A 1 98 ? 0.558 2.628 5.778 1.00 89.25 98 VAL A CA 1
ATOM 748 C C . VAL A 1 98 ? 2.054 2.621 5.539 1.00 89.25 98 VAL A C 1
ATOM 750 O O . VAL A 1 98 ? 2.771 3.503 6.017 1.00 89.25 98 VAL A O 1
ATOM 753 N N . ARG A 1 99 ? 2.542 1.597 4.840 1.00 91.50 99 ARG A N 1
ATOM 754 C CA . ARG A 1 99 ? 3.965 1.427 4.565 1.00 91.50 99 ARG A CA 1
ATOM 755 C C . ARG A 1 99 ? 4.203 1.074 3.114 1.00 91.50 99 ARG A C 1
ATOM 757 O O . ARG A 1 99 ? 3.805 0.012 2.655 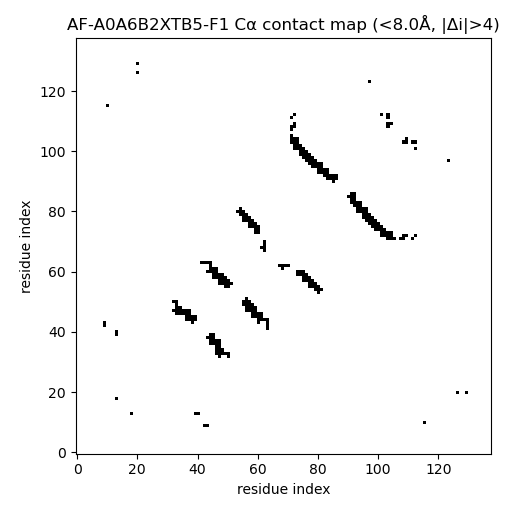1.00 91.50 99 ARG A O 1
ATOM 764 N N . GLU A 1 100 ? 4.965 1.926 2.453 1.00 90.00 100 GLU A N 1
ATOM 765 C CA . GLU A 1 100 ? 5.506 1.679 1.124 1.00 90.00 100 GLU A CA 1
ATOM 766 C C . GLU A 1 100 ? 6.966 1.236 1.236 1.00 90.00 100 GLU A C 1
ATOM 768 O O . GLU A 1 100 ? 7.739 1.774 2.039 1.00 90.00 100 GLU A O 1
ATOM 773 N N . ARG A 1 101 ? 7.359 0.235 0.449 1.00 90.38 101 ARG A N 1
ATOM 774 C CA . ARG A 1 101 ? 8.755 -0.185 0.307 1.00 90.38 101 ARG A CA 1
ATOM 775 C C . ARG A 1 101 ? 9.110 -0.272 -1.165 1.00 90.38 101 ARG A C 1
ATOM 777 O O . ARG A 1 101 ? 8.370 -0.843 -1.958 1.00 90.38 101 ARG A O 1
ATOM 784 N N . TYR A 1 102 ? 10.292 0.236 -1.485 1.00 89.50 102 TYR A N 1
ATOM 785 C CA . TYR A 1 102 ? 10.848 0.231 -2.827 1.00 89.50 102 TYR A CA 1
ATOM 786 C C . TYR A 1 102 ? 12.196 -0.483 -2.795 1.00 89.50 102 TYR A C 1
ATOM 788 O O . TYR A 1 102 ? 13.046 -0.174 -1.958 1.00 89.50 102 TYR A O 1
ATOM 796 N N . LEU A 1 103 ? 12.395 -1.432 -3.703 1.00 89.44 103 LEU A N 1
ATOM 797 C CA . LEU A 1 103 ? 13.678 -2.084 -3.937 1.00 89.44 103 LEU A CA 1
ATOM 798 C C . LEU A 1 103 ? 14.133 -1.747 -5.363 1.00 89.44 103 LEU A C 1
ATOM 800 O O . LEU A 1 103 ? 13.640 -2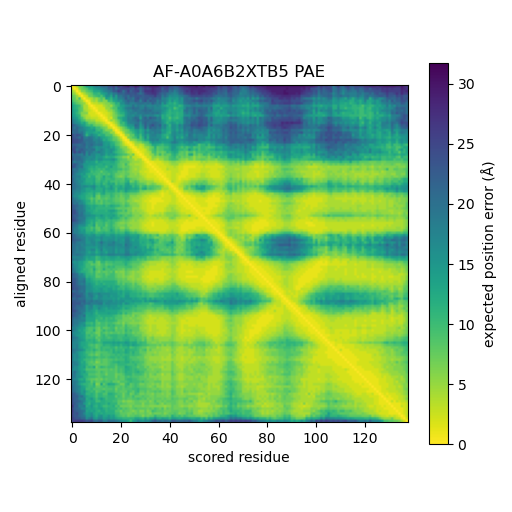.364 -6.311 1.00 89.44 103 LEU A 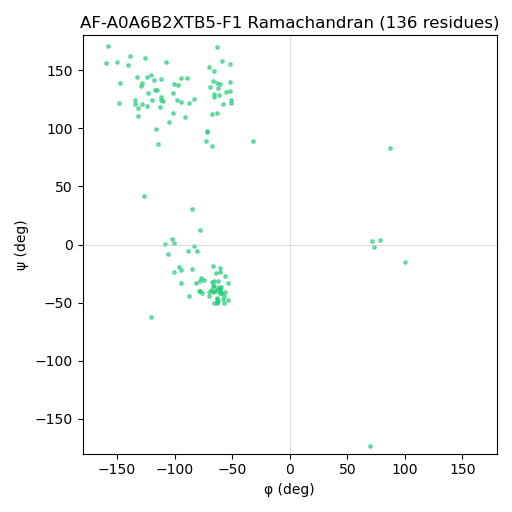O 1
ATOM 804 N N . PRO A 1 104 ? 15.029 -0.764 -5.544 1.00 88.00 104 PRO A N 1
ATOM 805 C CA . PRO A 1 104 ? 15.485 -0.361 -6.868 1.00 88.00 104 PRO A CA 1
ATOM 806 C C . PRO A 1 104 ? 16.305 -1.462 -7.551 1.00 88.00 104 PRO A C 1
ATOM 808 O O . PRO A 1 104 ? 17.139 -2.113 -6.921 1.00 88.00 104 PRO A O 1
ATOM 811 N N . LEU A 1 105 ? 16.103 -1.630 -8.858 1.00 86.75 105 LEU A N 1
ATOM 812 C CA . LEU A 1 105 ? 16.867 -2.536 -9.711 1.00 86.75 105 LEU A CA 1
ATOM 813 C C . LEU A 1 105 ? 17.836 -1.713 -10.575 1.00 86.75 105 LEU A C 1
ATOM 815 O O . LEU A 1 105 ? 17.452 -1.037 -11.531 1.00 86.75 105 LEU A O 1
ATOM 819 N N . GLY A 1 106 ? 19.120 -1.752 -10.215 1.00 89.50 106 GLY A N 1
ATOM 820 C CA . GLY A 1 106 ? 20.175 -1.005 -10.904 1.00 89.50 106 GLY A CA 1
ATOM 821 C C . GLY A 1 106 ? 20.116 0.517 -10.700 1.00 89.50 106 GLY A C 1
ATOM 822 O O . GLY A 1 106 ? 19.343 1.044 -9.900 1.00 89.50 106 GLY A O 1
ATOM 823 N N . ALA A 1 107 ? 20.976 1.239 -11.425 1.00 86.00 107 ALA A N 1
ATOM 824 C CA . ALA A 1 107 ? 21.141 2.687 -11.260 1.00 86.00 107 ALA A CA 1
ATOM 825 C C . ALA A 1 107 ? 19.910 3.491 -11.715 1.00 86.00 107 ALA A C 1
ATOM 827 O O . ALA A 1 107 ? 19.517 4.442 -11.043 1.00 86.00 107 ALA A O 1
ATOM 828 N N . VAL A 1 108 ? 19.273 3.077 -12.817 1.00 84.25 108 VAL A N 1
ATOM 829 C CA . VAL A 1 108 ? 18.031 3.697 -13.311 1.00 84.25 108 VAL A CA 1
ATOM 830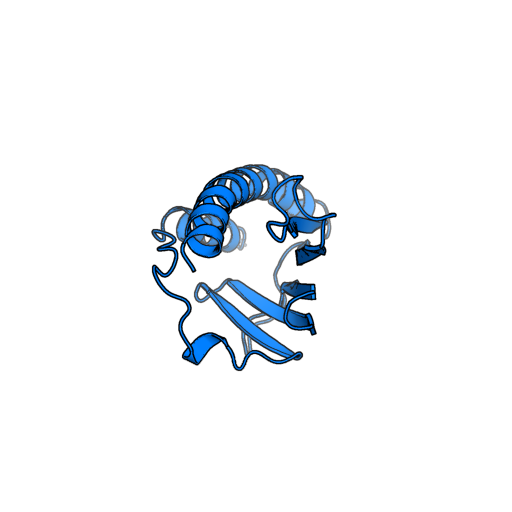 C C . VAL A 1 108 ? 16.910 3.516 -12.291 1.00 84.25 108 VAL A C 1
ATOM 832 O O . VAL A 1 108 ? 16.264 4.492 -11.928 1.00 84.25 108 VAL A O 1
ATOM 835 N N . GLY A 1 109 ? 16.744 2.302 -11.756 1.00 84.31 109 GLY A N 1
ATOM 836 C CA . GLY A 1 109 ? 15.763 2.019 -10.712 1.00 84.31 109 GLY A CA 1
ATOM 837 C C . GLY A 1 109 ? 15.924 2.888 -9.479 1.00 84.31 109 GLY A C 1
ATOM 838 O O . GLY A 1 109 ? 14.938 3.384 -8.944 1.00 84.31 109 GLY A O 1
ATOM 839 N N . ARG A 1 110 ? 17.167 3.130 -9.055 1.00 86.94 110 ARG A N 1
ATOM 840 C CA . ARG A 1 110 ? 17.451 4.016 -7.925 1.00 86.94 110 ARG A CA 1
ATOM 841 C C . ARG A 1 110 ? 17.013 5.453 -8.198 1.00 86.94 110 ARG A C 1
ATOM 843 O O . ARG A 1 110 ? 16.297 6.011 -7.377 1.00 86.94 110 ARG A O 1
ATOM 850 N N . ALA A 1 111 ? 17.393 6.015 -9.344 1.00 84.06 111 ALA A N 1
ATOM 851 C CA . ALA A 1 111 ? 16.995 7.371 -9.720 1.00 84.06 111 ALA A CA 1
ATOM 852 C C . ALA A 1 111 ? 15.465 7.509 -9.819 1.00 84.06 111 ALA A C 1
ATOM 854 O O . ALA A 1 111 ? 14.898 8.490 -9.344 1.00 84.06 111 ALA A O 1
ATOM 855 N N . THR A 1 112 ? 14.784 6.498 -10.373 1.00 81.25 112 THR A N 1
ATOM 856 C CA . THR A 1 112 ? 13.318 6.466 -10.423 1.00 81.25 112 THR A CA 1
ATOM 857 C C . THR A 1 112 ? 12.711 6.436 -9.021 1.00 81.25 112 THR A C 1
ATOM 859 O O . THR A 1 112 ? 11.841 7.247 -8.726 1.00 81.25 112 THR A O 1
ATOM 862 N N . VAL A 1 113 ? 13.177 5.555 -8.130 1.00 85.38 113 VAL A N 1
ATOM 863 C CA . VAL A 1 113 ? 12.663 5.472 -6.751 1.00 85.38 113 VAL A CA 1
ATOM 864 C C . VAL A 1 113 ? 12.878 6.782 -5.991 1.00 85.38 113 VAL A C 1
ATOM 866 O O . VAL A 1 113 ? 11.959 7.235 -5.314 1.00 85.38 113 VAL A O 1
ATOM 869 N N . GLU A 1 114 ? 14.043 7.419 -6.131 1.00 86.94 114 GLU A N 1
ATOM 870 C CA . GLU A 1 114 ? 14.341 8.709 -5.488 1.00 86.94 114 GLU A CA 1
ATOM 871 C C . GLU A 1 114 ? 13.399 9.833 -5.964 1.00 86.94 114 GLU A C 1
ATOM 873 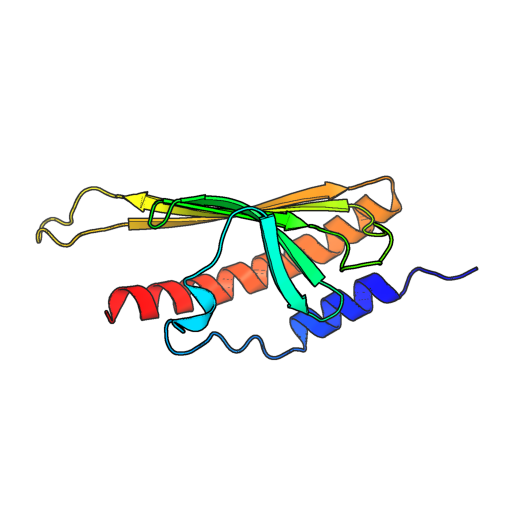O O . GLU A 1 114 ? 13.049 10.709 -5.174 1.00 86.94 114 GLU A O 1
ATOM 878 N N . ALA A 1 115 ? 12.923 9.784 -7.213 1.00 81.06 115 ALA A N 1
ATOM 879 C CA . ALA A 1 115 ? 11.930 10.726 -7.731 1.00 81.06 115 ALA A CA 1
ATOM 880 C C . ALA A 1 115 ? 10.489 10.396 -7.288 1.00 81.06 115 ALA A C 1
ATOM 882 O O . ALA A 1 115 ? 9.722 11.297 -6.954 1.00 81.06 115 ALA A O 1
ATOM 883 N N . VAL A 1 116 ? 10.118 9.111 -7.269 1.00 79.31 116 VAL A N 1
ATOM 884 C CA . VAL A 1 116 ? 8.748 8.643 -6.979 1.00 79.31 116 VAL A CA 1
ATOM 885 C C . VAL A 1 116 ? 8.412 8.707 -5.489 1.00 79.31 116 VAL A C 1
ATOM 887 O O . VAL A 1 116 ? 7.315 9.120 -5.114 1.00 79.31 116 VAL A O 1
ATOM 890 N N . GLN A 1 117 ? 9.352 8.326 -4.623 1.00 82.88 117 GLN A N 1
ATOM 891 C CA . GLN A 1 117 ? 9.135 8.223 -3.180 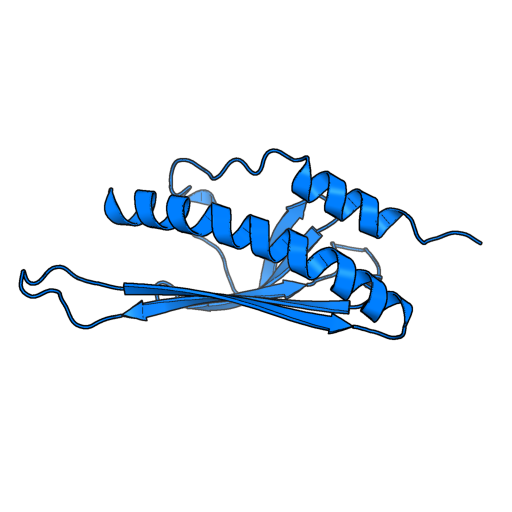1.00 82.88 117 GLN A CA 1
ATOM 892 C C . GLN A 1 117 ? 8.565 9.498 -2.522 1.00 82.88 117 GLN A C 1
ATOM 894 O O . GLN A 1 117 ? 7.599 9.369 -1.765 1.00 82.88 117 GLN A O 1
ATOM 899 N N . PRO A 1 118 ? 9.090 10.719 -2.763 1.00 80.56 118 PRO A N 1
ATOM 900 C CA . PRO A 1 118 ? 8.543 11.925 -2.137 1.00 80.56 118 PRO A CA 1
ATOM 901 C C . PRO A 1 118 ? 7.125 12.253 -2.621 1.00 80.56 118 PRO A C 1
ATOM 903 O O . PRO A 1 118 ? 6.296 12.700 -1.828 1.00 80.56 118 PRO A O 1
ATOM 906 N N . VAL A 1 119 ? 6.830 12.000 -3.899 1.00 77.06 119 VAL A N 1
ATOM 907 C CA . VAL A 1 119 ? 5.498 12.217 -4.483 1.00 77.06 119 VAL A CA 1
ATOM 908 C C . VAL A 1 119 ? 4.486 11.263 -3.853 1.00 77.06 119 VAL A C 1
ATOM 910 O O . VAL A 1 119 ? 3.464 11.709 -3.328 1.00 77.06 119 VAL A O 1
ATOM 913 N N . SER A 1 120 ? 4.816 9.970 -3.816 1.00 76.31 120 SER A N 1
ATOM 914 C CA . SER A 1 120 ? 3.966 8.945 -3.206 1.00 76.31 120 SER A CA 1
ATOM 915 C C . SER A 1 120 ? 3.725 9.218 -1.718 1.00 76.31 120 SER A C 1
ATOM 917 O O . SER A 1 120 ? 2.592 9.173 -1.239 1.00 76.31 120 SER A O 1
ATOM 919 N N . PHE A 1 121 ? 4.766 9.638 -0.989 1.00 79.12 121 PHE A N 1
ATOM 920 C CA . PHE A 1 121 ? 4.637 10.018 0.416 1.00 79.12 121 PHE A CA 1
ATOM 921 C C . PHE A 1 121 ? 3.625 11.153 0.624 1.00 79.12 121 PHE A C 1
ATOM 923 O O . PHE A 1 121 ? 2.763 11.056 1.499 1.00 79.12 121 PHE A O 1
ATOM 930 N N . LEU A 1 122 ? 3.692 12.218 -0.181 1.00 77.06 122 LEU A N 1
ATOM 931 C CA . LEU A 1 122 ? 2.759 13.343 -0.080 1.00 77.06 122 LEU A CA 1
ATOM 932 C C . LEU A 1 122 ? 1.315 12.930 -0.387 1.00 77.06 122 LEU A C 1
ATOM 934 O O . LEU A 1 122 ? 0.392 13.379 0.296 1.00 77.06 122 LEU A O 1
ATOM 938 N N . MET A 1 123 ? 1.116 12.069 -1.384 1.00 74.44 123 MET A N 1
ATOM 939 C CA . MET A 1 123 ? -0.200 11.524 -1.719 1.00 74.44 123 MET A CA 1
ATOM 940 C C . MET A 1 123 ? -0.769 10.686 -0.572 1.00 74.44 123 MET A C 1
ATOM 942 O O . MET A 1 123 ? -1.880 10.951 -0.107 1.00 74.44 123 MET A O 1
ATOM 946 N N . THR A 1 124 ? 0.018 9.747 -0.044 1.00 76.25 124 THR A N 1
ATOM 947 C CA . THR A 1 124 ? -0.377 8.905 1.090 1.00 76.25 124 THR A CA 1
ATOM 948 C C . THR A 1 124 ? -0.704 9.754 2.323 1.00 76.25 124 THR A C 1
ATOM 950 O O . THR A 1 124 ? -1.725 9.529 2.973 1.00 76.25 124 THR A O 1
ATOM 953 N N . GLN A 1 125 ? 0.082 10.796 2.619 1.00 76.94 125 GLN A N 1
ATOM 954 C CA . GLN A 1 125 ? -0.214 11.722 3.721 1.00 76.94 125 GLN A CA 1
ATOM 955 C C . GLN A 1 125 ? -1.547 12.464 3.547 1.00 76.94 125 GLN A C 1
ATOM 957 O O . GLN A 1 125 ? -2.250 12.670 4.533 1.00 76.94 125 GLN A O 1
ATOM 962 N N . LYS A 1 126 ? -1.924 12.843 2.320 1.00 73.94 126 LYS A N 1
ATOM 963 C CA . LYS A 1 126 ? -3.213 13.503 2.044 1.00 73.94 126 LYS A CA 1
ATOM 964 C C . LYS A 1 126 ? -4.404 12.545 2.092 1.00 73.94 126 LYS A C 1
ATOM 966 O O . LYS A 1 126 ? -5.497 12.962 2.466 1.00 73.94 126 LYS A O 1
ATOM 971 N N . MET A 1 127 ? -4.198 11.276 1.749 1.00 77.25 127 MET A N 1
ATOM 972 C CA . MET A 1 127 ? -5.239 10.246 1.766 1.00 77.25 127 MET A CA 1
ATOM 973 C C . MET A 1 127 ? -5.661 9.864 3.195 1.00 77.25 127 MET A C 1
ATOM 975 O O . MET A 1 127 ? -6.850 9.696 3.470 1.00 77.25 127 MET A O 1
ATOM 979 N N . LEU A 1 128 ? -4.703 9.755 4.124 1.00 78.62 128 LEU A N 1
ATOM 980 C CA . LEU A 1 128 ? -4.942 9.255 5.486 1.00 78.62 128 LEU A CA 1
ATOM 981 C C . LEU A 1 128 ? -6.009 10.036 6.285 1.00 78.62 128 LEU A C 1
ATOM 983 O O . LEU A 1 128 ? -6.860 9.386 6.896 1.00 78.62 128 LEU A O 1
ATOM 987 N N . PRO A 1 129 ? -6.041 11.386 6.284 1.00 77.31 129 PRO A N 1
ATOM 988 C CA . PRO A 1 129 ? -7.119 12.143 6.922 1.00 77.31 129 PRO A CA 1
ATOM 989 C C . PRO A 1 129 ? -8.504 11.835 6.348 1.00 77.31 129 PRO A C 1
ATOM 991 O O . PRO A 1 129 ? -9.472 11.774 7.102 1.00 77.31 129 PRO A O 1
ATOM 994 N N . GLY A 1 130 ? -8.603 11.608 5.033 1.00 76.56 130 GLY A N 1
ATOM 995 C CA . GLY A 1 130 ? -9.857 11.239 4.375 1.00 76.56 130 GLY A CA 1
ATOM 996 C C . GLY A 1 130 ? -10.348 9.855 4.799 1.00 76.56 130 GLY A C 1
ATOM 997 O O . GLY A 1 130 ? -11.536 9.682 5.052 1.00 76.56 130 GLY A O 1
ATOM 998 N N . VAL A 1 131 ? -9.440 8.884 4.934 1.00 76.69 131 VAL A N 1
ATOM 999 C CA . VAL A 1 131 ? -9.765 7.547 5.463 1.00 76.69 131 VAL A CA 1
ATOM 1000 C C . VAL A 1 131 ? -10.232 7.644 6.912 1.00 76.69 131 VAL A C 1
ATOM 1002 O O . VAL A 1 131 ? -11.278 7.102 7.257 1.00 76.69 131 VAL A O 1
ATOM 1005 N N . ARG A 1 132 ? -9.508 8.399 7.748 1.00 78.00 132 ARG A N 1
ATOM 1006 C CA . ARG A 1 132 ? -9.882 8.623 9.149 1.00 78.00 132 ARG A CA 1
ATOM 1007 C C . ARG A 1 132 ? -11.280 9.231 9.273 1.00 78.00 132 ARG A C 1
ATOM 1009 O O . ARG A 1 132 ? -12.107 8.708 10.005 1.00 78.00 132 ARG A O 1
ATOM 1016 N N . ALA A 1 133 ? -11.550 10.304 8.532 1.00 79.38 133 ALA A N 1
ATOM 1017 C CA . ALA A 1 133 ? -12.825 11.006 8.599 1.00 79.38 133 ALA A CA 1
ATOM 1018 C C . ALA A 1 133 ? -14.014 10.181 8.082 1.00 79.38 133 ALA A C 1
ATOM 1020 O O . ALA A 1 133 ? -15.148 10.555 8.360 1.00 79.38 133 ALA A O 1
ATOM 1021 N N . ARG A 1 134 ? -13.786 9.121 7.294 1.00 75.00 134 ARG A N 1
ATOM 1022 C CA . ARG A 1 134 ? -14.833 8.179 6.866 1.00 75.00 134 ARG A CA 1
ATOM 1023 C C . ARG A 1 134 ? -15.021 7.061 7.890 1.00 75.00 134 ARG A C 1
ATOM 1025 O O . ARG A 1 134 ? -16.149 6.801 8.274 1.00 75.00 134 ARG A O 1
ATOM 1032 N N . ALA A 1 135 ? -13.926 6.501 8.404 1.00 76.12 135 ALA A N 1
ATOM 1033 C CA . ALA A 1 135 ? -13.962 5.468 9.439 1.00 76.12 135 ALA A CA 1
ATOM 1034 C C . ALA A 1 135 ? -14.560 5.949 10.777 1.00 76.12 135 ALA A C 1
ATOM 1036 O O . ALA A 1 135 ? -15.035 5.131 11.547 1.00 76.12 135 ALA A O 1
ATOM 1037 N N . GLU A 1 136 ? -14.515 7.254 11.070 1.00 79.00 136 GLU A N 1
ATOM 1038 C CA . GLU A 1 136 ? -15.142 7.854 12.263 1.00 79.00 136 GLU A CA 1
ATOM 1039 C C . GLU A 1 136 ? -16.617 8.273 12.040 1.00 79.00 136 GLU A C 1
ATOM 1041 O O . GLU A 1 136 ? -17.253 8.745 12.981 1.00 79.00 136 GLU A O 1
ATOM 1046 N N . ARG A 1 137 ? -17.156 8.179 10.811 1.00 71.56 137 ARG A N 1
ATOM 1047 C CA . ARG A 1 137 ? -18.560 8.533 10.496 1.00 71.56 137 ARG A CA 1
ATOM 1048 C C . ARG A 1 137 ? -19.518 7.342 10.485 1.00 71.56 137 ARG A C 1
ATOM 1050 O O . ARG A 1 137 ? -20.723 7.579 10.545 1.00 71.56 137 ARG A O 1
ATOM 1057 N N . GLU A 1 138 ? -18.994 6.129 10.357 1.00 52.03 138 GLU A N 1
ATOM 1058 C CA . GLU A 1 138 ? -19.734 4.872 10.542 1.00 52.03 138 GLU A CA 1
ATOM 1059 C C . GLU A 1 138 ? -19.711 4.450 12.014 1.00 52.03 138 GLU A C 1
ATOM 1061 O O . GLU A 1 138 ? -20.755 3.945 12.485 1.00 52.03 138 GLU A O 1
#

Solvent-accessible surface area (backbone atoms only — not comparable to full-atom values): 8282 Å² total; per-residue (Å²): 138,88,88,79,58,68,70,54,52,52,50,51,43,61,71,65,45,76,81,72,71,73,92,60,93,54,72,89,69,66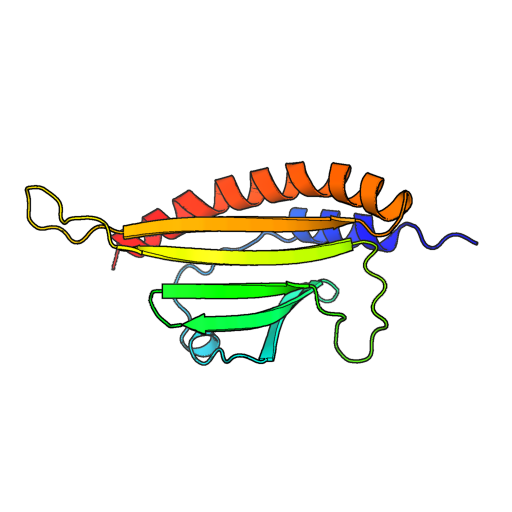,80,70,50,70,68,39,77,48,72,80,45,99,84,43,28,28,28,28,73,41,71,42,92,89,40,35,41,31,32,29,64,39,55,42,93,97,47,76,80,74,67,44,43,50,41,38,43,35,42,36,47,39,83,45,79,53,47,100,86,64,48,85,38,70,44,80,44,78,45,78,47,77,47,55,49,63,73,66,12,41,57,50,48,70,61,46,51,63,55,52,50,56,51,52,62,62,47,50,61,56,51,50,62,50,68,73,70,112

Sequence (138 aa):
GRGGFYSYDALENLVGLDIRSADAIEERWQDLAVGDDVHLADEAVLRVAELEPGSHLVLLGAPGPGKPDTMPFRFSWAFVVRPLPPGEDGTPRSRLLVRERYLPLGAVGRATVEAVQPVSFLMTQKMLPGVRARAERE